Protein AF-K3ZNS5-F1 (afdb_monomer)

Organism: Setaria italica (NCBI:txid4555)

Structure (mmCIF, N/CA/C/O backbone):
data_AF-K3ZNS5-F1
#
_entry.id   AF-K3ZNS5-F1
#
loop_
_atom_site.group_PDB
_atom_site.id
_atom_site.type_symbol
_atom_site.label_atom_id
_atom_site.label_alt_id
_atom_site.label_comp_id
_atom_site.label_asym_id
_atom_site.label_entity_id
_atom_site.label_seq_id
_atom_site.pdbx_PDB_ins_code
_atom_site.Cartn_x
_atom_site.Cartn_y
_atom_site.Cartn_z
_atom_site.occupancy
_atom_site.B_iso_or_equiv
_atom_site.auth_seq_id
_atom_site.auth_comp_id
_atom_site.auth_asym_id
_atom_site.auth_atom_id
_atom_site.pdbx_PDB_model_num
ATOM 1 N N . MET A 1 1 ? -31.676 -71.771 -16.310 1.00 36.97 1 MET A N 1
ATOM 2 C CA . MET A 1 1 ? -30.236 -71.885 -16.624 1.00 36.97 1 MET A CA 1
ATOM 3 C C . MET A 1 1 ? -29.683 -70.476 -16.778 1.00 36.97 1 MET A C 1
ATOM 5 O O . MET A 1 1 ? -30.176 -69.748 -17.627 1.00 36.97 1 MET A O 1
ATOM 9 N N . LEU A 1 2 ? -28.753 -70.066 -15.911 1.00 45.75 2 LEU A N 1
ATOM 10 C CA . LEU A 1 2 ? -27.974 -68.832 -16.084 1.00 45.75 2 LEU A CA 1
ATOM 11 C C . LEU A 1 2 ? -27.075 -68.961 -17.322 1.00 45.75 2 LEU A C 1
ATOM 13 O O . LEU A 1 2 ? -26.500 -70.032 -17.523 1.00 45.75 2 LEU A O 1
ATOM 17 N N . PRO A 1 3 ? -26.789 -67.845 -18.005 1.00 47.38 3 PRO A N 1
ATOM 18 C CA . PRO A 1 3 ? -25.448 -67.596 -18.484 1.00 47.38 3 PRO A CA 1
ATOM 19 C C . PRO A 1 3 ? -24.837 -66.423 -17.720 1.00 47.38 3 PRO A C 1
ATOM 21 O O . PRO A 1 3 ? -25.256 -65.270 -17.801 1.0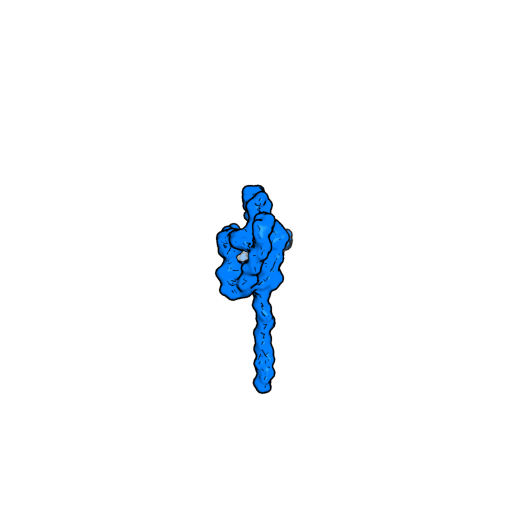0 47.38 3 PRO A O 1
ATOM 24 N N . SER A 1 4 ? -23.819 -66.794 -16.956 1.00 52.12 4 SER A N 1
ATOM 25 C CA . SER A 1 4 ? -22.652 -66.019 -16.566 1.00 52.12 4 SER 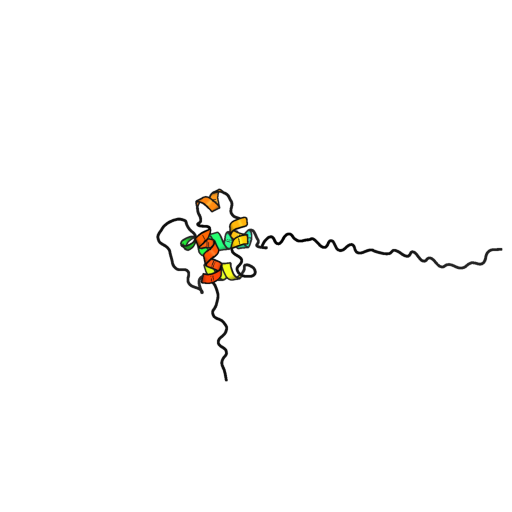A CA 1
ATOM 26 C C . SER A 1 4 ? -22.272 -64.937 -17.581 1.00 52.12 4 SER A C 1
ATOM 28 O O . SER A 1 4 ? -21.924 -65.237 -18.719 1.00 52.12 4 SER A O 1
ATOM 30 N N . GLY 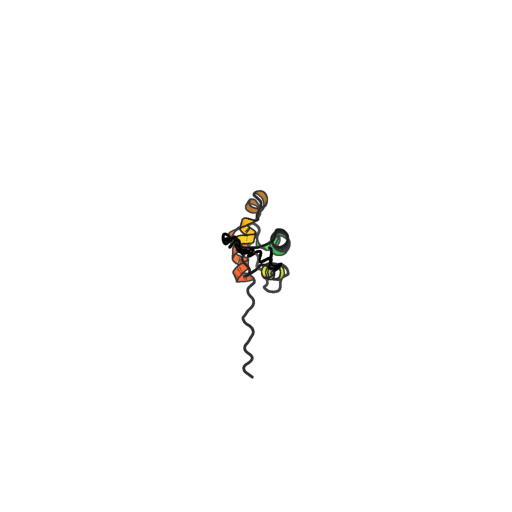A 1 5 ? -22.248 -63.685 -17.134 1.00 52.06 5 GLY A N 1
ATOM 31 C CA . GLY A 1 5 ? -21.770 -62.567 -17.939 1.00 52.06 5 GLY A CA 1
ATOM 32 C C . GLY A 1 5 ? -21.590 -61.327 -17.081 1.00 52.06 5 GLY A C 1
ATOM 33 O O . GLY A 1 5 ? -22.481 -60.494 -16.979 1.00 52.06 5 GLY A O 1
ATOM 34 N N . LYS A 1 6 ? -20.441 -61.234 -16.410 1.00 58.56 6 LYS A N 1
ATOM 35 C CA . LYS A 1 6 ? -20.005 -60.047 -15.669 1.00 58.56 6 LYS A CA 1
ATOM 36 C C . LYS A 1 6 ? -19.913 -58.854 -16.619 1.00 58.56 6 LYS A C 1
ATOM 38 O O . LYS A 1 6 ? -18.998 -58.830 -17.432 1.00 58.56 6 LYS A O 1
ATOM 43 N N . VAL A 1 7 ? -20.762 -57.844 -16.450 1.00 55.34 7 VAL A N 1
ATOM 44 C CA . VAL A 1 7 ? -20.462 -56.479 -16.901 1.00 55.34 7 VAL A CA 1
ATOM 45 C C . VAL A 1 7 ? -21.045 -55.501 -15.882 1.00 55.34 7 VAL A C 1
ATOM 47 O O . VAL A 1 7 ? -22.227 -55.171 -15.891 1.00 55.34 7 VAL A O 1
ATOM 50 N N . VAL A 1 8 ? -20.193 -55.080 -14.951 1.00 57.91 8 VAL A N 1
ATOM 51 C CA . VAL A 1 8 ? -20.445 -53.955 -14.047 1.00 57.91 8 VAL A CA 1
ATOM 52 C C . VAL A 1 8 ? -20.187 -52.684 -14.849 1.00 57.91 8 VAL A C 1
ATOM 54 O O . VAL A 1 8 ? -19.045 -52.423 -15.217 1.00 57.91 8 VAL A O 1
ATOM 57 N N . ILE A 1 9 ? -21.221 -51.890 -15.117 1.00 57.44 9 ILE A N 1
ATOM 58 C CA . ILE A 1 9 ? -21.062 -50.520 -15.620 1.00 57.44 9 ILE A CA 1
ATOM 59 C C . ILE A 1 9 ? -21.748 -49.593 -14.617 1.00 57.44 9 ILE A C 1
ATOM 61 O O . ILE A 1 9 ? -22.944 -49.323 -14.691 1.00 57.44 9 ILE A O 1
ATOM 65 N N . LEU A 1 10 ? -20.971 -49.137 -13.633 1.00 52.38 10 LEU A N 1
ATOM 66 C CA . LEU A 1 10 ? -21.321 -47.980 -12.814 1.00 52.38 10 LEU A CA 1
ATOM 67 C C . LEU A 1 10 ? -21.032 -4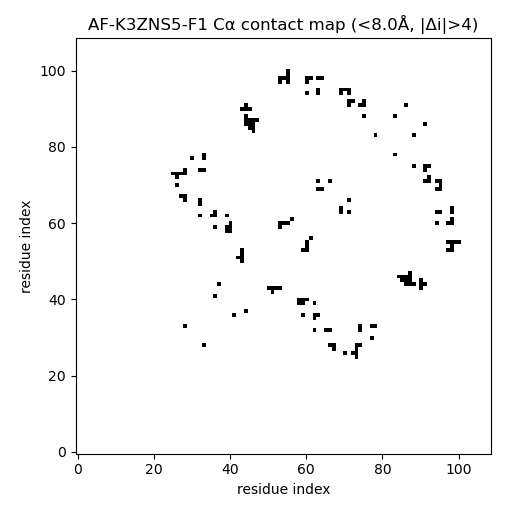6.729 -13.659 1.00 52.38 10 LEU A C 1
ATOM 69 O O . LEU A 1 10 ? -19.891 -46.280 -13.745 1.00 52.38 10 LEU A O 1
ATOM 73 N N . LEU A 1 11 ? -22.055 -46.166 -14.303 1.00 56.19 11 LEU A N 1
ATOM 74 C CA . LEU A 1 11 ? -21.969 -44.829 -14.895 1.00 56.19 11 LEU A CA 1
ATOM 75 C C . LEU A 1 11 ? -22.074 -43.788 -13.775 1.00 56.19 11 LEU A C 1
ATOM 77 O O . LEU A 1 11 ? -23.135 -43.231 -13.506 1.00 56.19 11 LEU A O 1
ATOM 81 N N . VAL A 1 12 ? -20.954 -43.538 -13.097 1.00 61.03 12 VAL A N 1
ATOM 82 C CA . VAL A 1 12 ? -20.805 -42.373 -12.221 1.00 61.03 12 VAL A CA 1
ATOM 83 C C . VAL A 1 12 ? -20.574 -41.165 -13.119 1.00 61.03 12 VAL A C 1
ATOM 85 O O . VAL A 1 12 ? -19.449 -40.865 -13.513 1.00 61.03 12 VAL A O 1
ATOM 88 N N . VAL A 1 13 ? -21.653 -40.464 -13.467 1.00 60.72 13 VAL A N 1
ATOM 89 C CA . VAL A 1 13 ? -21.547 -39.121 -14.038 1.00 60.72 13 VAL A CA 1
ATOM 90 C C . VAL A 1 13 ? -21.137 -38.198 -12.897 1.00 60.72 13 VAL A C 1
ATOM 92 O O . VAL A 1 13 ? -21.965 -37.669 -12.160 1.00 60.72 13 VAL A O 1
ATOM 95 N N . CYS A 1 14 ? -19.827 -38.045 -12.722 1.00 49.34 14 CYS A N 1
ATOM 96 C CA . CYS A 1 14 ? -19.257 -36.987 -11.906 1.00 49.34 14 CYS A CA 1
ATOM 97 C C . CYS A 1 14 ? -19.557 -35.667 -12.623 1.00 49.34 14 CYS A C 1
ATOM 99 O O . CYS A 1 14 ? -18.753 -35.178 -13.417 1.00 49.34 14 CYS A O 1
ATOM 101 N N . VAL A 1 15 ? -20.744 -35.103 -12.384 1.00 58.66 15 VAL A N 1
ATOM 102 C CA . VAL A 1 15 ? -20.988 -33.696 -12.681 1.00 58.66 15 VAL A CA 1
ATOM 103 C C . VAL A 1 15 ? -20.048 -32.946 -11.754 1.00 58.66 15 VAL A C 1
ATOM 105 O O . VAL A 1 15 ? -20.336 -32.737 -10.578 1.00 58.66 15 VAL A O 1
ATOM 108 N N . MET A 1 16 ? -18.879 -32.594 -12.284 1.00 58.38 16 MET A N 1
ATOM 109 C CA . MET A 1 16 ? -18.049 -31.545 -11.729 1.00 58.38 16 MET A CA 1
ATOM 110 C C . MET A 1 16 ? -18.894 -30.283 -11.832 1.00 58.38 16 MET A C 1
ATOM 112 O O . MET A 1 16 ? -18.791 -29.525 -12.793 1.00 58.38 16 MET A O 1
ATOM 116 N N . THR A 1 17 ? -19.785 -30.070 -10.863 1.00 54.94 17 THR A N 1
ATOM 117 C CA . THR A 1 17 ? -20.274 -28.738 -10.573 1.00 54.94 17 THR A CA 1
ATOM 118 C C . THR A 1 17 ? -19.030 -27.999 -10.128 1.00 54.94 17 THR A C 1
ATOM 120 O O . THR A 1 17 ? -18.671 -28.015 -8.951 1.00 54.94 17 THR A O 1
ATOM 123 N N . SER A 1 18 ? -18.301 -27.426 -11.088 1.00 54.62 18 SER A N 1
ATOM 124 C CA . SER A 1 18 ? -17.371 -26.360 -10.794 1.00 54.62 18 SER A CA 1
ATOM 125 C C . SER A 1 18 ? -18.173 -25.412 -9.921 1.00 54.62 18 SER A C 1
ATOM 127 O O . SER A 1 18 ? -19.200 -24.903 -10.386 1.00 54.62 18 SER A O 1
ATOM 129 N N . PRO A 1 19 ? -17.778 -25.154 -8.665 1.00 50.75 19 PRO A N 1
ATOM 130 C CA . PRO A 1 19 ? -18.170 -23.898 -8.101 1.00 50.75 19 PRO A CA 1
ATOM 131 C C . PRO A 1 19 ? -17.452 -22.908 -9.012 1.00 50.75 19 PRO A C 1
ATOM 133 O O . PRO A 1 19 ? -16.282 -22.585 -8.817 1.00 50.75 19 PRO A O 1
ATOM 136 N N . HIS A 1 20 ? -18.145 -22.433 -10.049 1.00 45.72 20 HIS A N 1
ATOM 137 C CA . HIS A 1 20 ? -17.994 -21.056 -10.446 1.00 45.72 20 HIS A CA 1
ATOM 138 C C . HIS A 1 20 ? -18.325 -20.291 -9.175 1.00 45.72 20 HIS A C 1
ATOM 140 O O . HIS A 1 20 ? -19.457 -19.893 -8.915 1.00 45.72 20 HIS A O 1
ATOM 146 N N . GLN A 1 21 ? -17.305 -20.168 -8.324 1.00 45.25 21 GLN A N 1
ATOM 147 C CA . GLN A 1 21 ? -17.206 -19.098 -7.385 1.00 45.25 21 GLN A CA 1
ATOM 148 C C . GLN A 1 21 ? -17.294 -17.893 -8.301 1.00 45.25 21 GLN A C 1
ATOM 150 O O . GLN A 1 21 ? -16.328 -17.496 -8.951 1.00 45.25 21 GLN A O 1
ATOM 155 N N . VAL A 1 22 ? -18.505 -17.361 -8.416 1.00 47.50 22 VAL A N 1
ATOM 156 C CA . VAL A 1 22 ? -18.741 -15.951 -8.647 1.00 47.50 22 VAL A CA 1
ATOM 157 C C . VAL A 1 22 ? -17.994 -15.263 -7.513 1.00 47.50 22 VAL A C 1
ATOM 159 O O . VAL A 1 22 ? -18.537 -14.940 -6.459 1.00 47.50 22 VAL A O 1
ATOM 162 N N . ILE A 1 23 ? -16.678 -15.154 -7.701 1.00 48.62 23 ILE A N 1
ATOM 163 C CA . ILE A 1 23 ? -15.781 -14.346 -6.912 1.00 48.62 23 ILE A CA 1
ATOM 164 C C . ILE A 1 23 ? -16.308 -12.953 -7.187 1.00 48.62 23 ILE A C 1
ATOM 166 O O . ILE A 1 23 ? -16.015 -12.330 -8.207 1.00 48.62 23 ILE A O 1
ATOM 170 N N . SER A 1 24 ? -17.179 -12.496 -6.287 1.00 46.72 24 SER A N 1
ATOM 171 C CA . SER A 1 24 ? -17.356 -11.083 -6.003 1.00 46.72 24 SER A CA 1
ATOM 172 C C . SER A 1 24 ? -15.972 -10.460 -6.155 1.00 46.72 24 SER A C 1
ATOM 174 O O . SER A 1 24 ? -15.057 -10.893 -5.454 1.00 46.72 24 SER A O 1
ATOM 176 N N . LYS A 1 25 ? -15.808 -9.568 -7.144 1.00 58.28 25 LYS A N 1
ATOM 177 C CA . LYS A 1 25 ? -14.560 -8.896 -7.548 1.00 58.28 25 LYS A CA 1
ATOM 178 C C . LYS A 1 25 ? -13.996 -8.055 -6.391 1.00 58.28 25 LYS A C 1
ATOM 180 O O . LYS A 1 25 ? -13.876 -6.839 -6.491 1.00 58.28 25 LYS A O 1
ATOM 185 N N . ARG A 1 26 ? -13.710 -8.666 -5.244 1.00 59.44 26 ARG A N 1
ATOM 186 C CA . ARG A 1 26 ? -13.026 -8.024 -4.135 1.00 59.44 26 ARG A CA 1
ATOM 187 C C . ARG A 1 26 ? -11.566 -7.941 -4.543 1.00 59.44 26 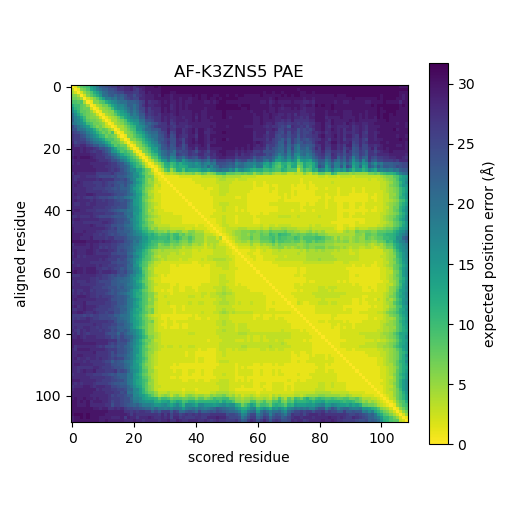ARG A C 1
ATOM 189 O O . ARG A 1 26 ? -10.988 -8.969 -4.895 1.00 59.44 26 ARG A O 1
ATOM 196 N N . PRO A 1 27 ? -10.973 -6.744 -4.539 1.00 63.12 27 PRO A N 1
ATOM 197 C CA . PRO A 1 27 ? -9.605 -6.588 -4.984 1.00 63.12 27 PRO A CA 1
ATOM 198 C C . PRO A 1 27 ? -8.685 -7.347 -4.014 1.00 63.12 27 PRO A C 1
ATOM 200 O O . PRO A 1 27 ? -8.763 -7.184 -2.795 1.00 63.12 27 PRO A O 1
ATOM 203 N N . ILE A 1 28 ? -7.880 -8.260 -4.560 1.00 77.12 28 ILE A N 1
ATOM 204 C CA . ILE A 1 28 ? -7.132 -9.252 -3.784 1.00 77.12 28 ILE A CA 1
ATOM 205 C C . ILE A 1 28 ? -5.780 -8.650 -3.390 1.00 77.12 28 ILE A C 1
ATOM 207 O O . ILE A 1 28 ? -4.847 -8.615 -4.186 1.00 77.12 28 ILE A O 1
ATOM 211 N N . CYS A 1 29 ? -5.648 -8.212 -2.138 1.00 87.12 29 CYS A N 1
ATOM 212 C CA . CYS A 1 29 ? -4.342 -8.132 -1.488 1.00 87.12 29 CYS A CA 1
ATOM 213 C C . CYS A 1 29 ? -4.381 -8.701 -0.073 1.00 87.12 29 CYS A C 1
ATOM 215 O O . CYS A 1 29 ? -5.429 -8.850 0.551 1.00 87.12 29 CYS A O 1
ATOM 217 N N . THR A 1 30 ? -3.210 -9.078 0.423 1.00 92.94 30 THR A N 1
ATOM 218 C CA . THR A 1 30 ? -3.023 -9.729 1.716 1.00 92.94 30 THR A CA 1
ATOM 219 C C . THR A 1 30 ? -2.856 -8.702 2.833 1.00 92.94 30 THR A C 1
ATOM 221 O O . THR A 1 30 ? -2.360 -7.589 2.634 1.00 92.94 30 THR A O 1
ATOM 224 N N . ARG A 1 31 ? -3.166 -9.105 4.072 1.00 94.44 31 ARG A N 1
ATOM 225 C CA . ARG A 1 31 ? -2.842 -8.298 5.264 1.00 94.44 31 ARG A CA 1
ATOM 226 C C . ARG A 1 31 ? -1.3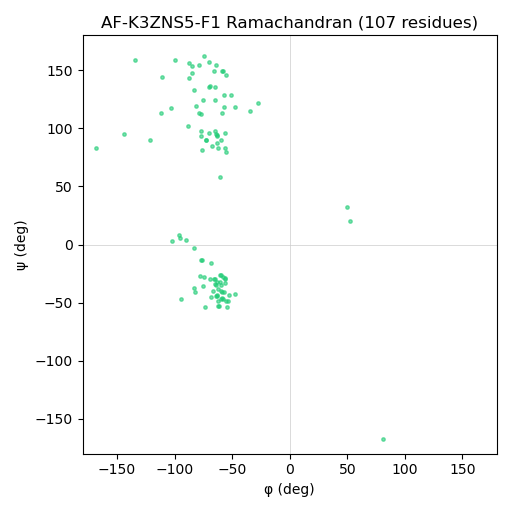47 -7.977 5.352 1.00 94.44 31 ARG A C 1
ATOM 228 O O . ARG A 1 31 ? -0.995 -6.895 5.816 1.00 94.44 31 ARG A O 1
ATOM 235 N N . ARG A 1 32 ? -0.483 -8.888 4.886 1.00 95.69 32 ARG A N 1
ATOM 236 C CA . ARG A 1 32 ? 0.968 -8.679 4.814 1.00 95.69 32 ARG A CA 1
ATOM 237 C C . ARG A 1 32 ? 1.307 -7.525 3.871 1.00 95.69 32 ARG A C 1
ATOM 239 O O . ARG A 1 32 ? 1.952 -6.589 4.322 1.00 95.69 32 A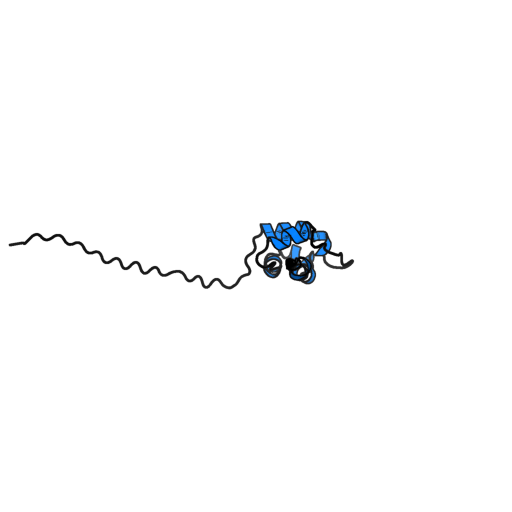RG A O 1
ATOM 246 N N . GLN A 1 33 ? 0.808 -7.543 2.632 1.00 96.44 33 GLN A N 1
ATOM 247 C CA . GLN A 1 33 ? 0.999 -6.445 1.670 1.00 96.44 33 GLN A CA 1
ATOM 248 C C . GLN A 1 33 ? 0.514 -5.110 2.241 1.00 96.44 33 GLN A C 1
ATOM 250 O O . GLN A 1 33 ? 1.270 -4.140 2.247 1.00 96.44 33 GLN A O 1
ATOM 255 N N . LYS A 1 34 ? -0.699 -5.074 2.815 1.00 96.56 34 LYS A N 1
ATOM 256 C CA . LYS A 1 34 ? -1.220 -3.875 3.485 1.00 96.56 34 LYS A CA 1
ATOM 257 C C . LYS A 1 34 ? -0.255 -3.369 4.560 1.00 96.56 34 LYS A C 1
ATOM 259 O O . LYS A 1 34 ? 0.123 -2.205 4.543 1.00 96.56 34 LYS A O 1
ATOM 264 N N . ASN A 1 35 ? 0.155 -4.226 5.494 1.00 97.81 35 ASN A N 1
ATOM 265 C CA . ASN A 1 35 ? 1.040 -3.830 6.591 1.00 97.81 35 ASN A CA 1
ATOM 266 C C . ASN A 1 35 ? 2.406 -3.344 6.084 1.00 97.81 35 ASN A C 1
ATOM 268 O O . ASN A 1 35 ? 2.936 -2.369 6.613 1.00 97.81 35 ASN A O 1
ATOM 272 N N . THR A 1 36 ? 2.957 -3.979 5.048 1.00 98.06 36 THR A N 1
ATOM 273 C CA . THR A 1 36 ? 4.206 -3.542 4.417 1.00 98.06 36 THR A CA 1
ATOM 274 C C . THR A 1 36 ? 4.059 -2.156 3.793 1.00 98.06 36 THR A C 1
ATOM 276 O O . THR A 1 36 ? 4.922 -1.314 4.021 1.00 98.06 36 THR A O 1
ATOM 279 N N . ILE A 1 37 ? 2.963 -1.882 3.078 1.00 98.12 37 ILE A N 1
ATOM 280 C CA . ILE A 1 37 ? 2.687 -0.553 2.510 1.00 98.12 37 ILE A CA 1
ATOM 281 C C . ILE A 1 37 ? 2.540 0.482 3.620 1.00 98.12 37 ILE A C 1
ATOM 283 O O . ILE A 1 37 ? 3.211 1.507 3.578 1.00 98.12 37 ILE A O 1
ATOM 287 N N . LEU A 1 38 ? 1.735 0.203 4.650 1.00 98.00 38 LEU A N 1
ATOM 288 C CA . LEU A 1 38 ? 1.542 1.141 5.759 1.00 98.00 38 LEU A CA 1
ATOM 289 C C . LEU A 1 38 ? 2.849 1.464 6.486 1.00 98.00 38 LEU A C 1
ATOM 291 O O . LEU A 1 38 ? 3.035 2.596 6.909 1.00 98.00 38 LEU A O 1
ATOM 295 N N . ASN A 1 39 ? 3.757 0.494 6.608 1.00 98.25 39 ASN A N 1
ATOM 296 C CA . ASN A 1 39 ? 5.068 0.695 7.217 1.00 98.25 39 ASN A CA 1
ATOM 297 C C . ASN A 1 39 ? 6.011 1.488 6.294 1.00 98.25 39 ASN A C 1
ATOM 299 O O . ASN A 1 39 ? 6.551 2.514 6.696 1.00 98.25 39 ASN A O 1
ATOM 303 N N . LYS A 1 40 ? 6.201 1.039 5.047 1.00 98.25 40 LYS A N 1
ATOM 304 C CA . LYS A 1 40 ? 7.198 1.617 4.130 1.00 98.25 40 LYS A CA 1
ATOM 305 C C . LYS A 1 40 ? 6.785 2.971 3.565 1.00 98.25 40 LYS A C 1
ATOM 307 O O . LYS A 1 40 ? 7.653 3.774 3.240 1.00 98.25 40 LYS A O 1
ATOM 312 N N . CYS A 1 41 ? 5.486 3.218 3.451 1.00 97.56 41 CYS A N 1
ATOM 313 C CA . CYS A 1 41 ? 4.930 4.451 2.909 1.00 97.56 41 CYS A CA 1
ATOM 314 C C . CYS A 1 41 ? 4.423 5.411 3.993 1.00 97.56 41 CYS A C 1
ATOM 316 O O . CYS A 1 41 ? 3.881 6.451 3.625 1.00 97.56 41 CYS A O 1
ATOM 318 N N . ASP A 1 42 ? 4.582 5.099 5.292 1.00 96.56 42 ASP A N 1
ATOM 319 C CA . ASP A 1 42 ? 4.015 5.865 6.423 1.00 96.56 42 ASP A CA 1
ATOM 320 C C . ASP A 1 42 ? 4.274 7.373 6.287 1.00 96.56 42 ASP A C 1
ATOM 322 O O . ASP A 1 42 ? 3.360 8.177 6.430 1.00 96.56 42 ASP A O 1
ATOM 326 N N . TYR A 1 43 ? 5.492 7.746 5.887 1.00 94.31 43 TYR A N 1
ATOM 327 C CA . TYR A 1 43 ? 5.910 9.136 5.697 1.00 94.31 43 TYR A CA 1
ATOM 328 C C . TYR A 1 43 ? 5.083 9.913 4.657 1.00 94.31 43 TYR A C 1
ATOM 330 O O . TYR A 1 43 ? 5.023 11.137 4.718 1.00 94.31 43 TYR A O 1
ATOM 338 N N . PHE A 1 44 ? 4.490 9.225 3.682 1.00 95.81 44 PHE A N 1
ATOM 339 C CA . PHE A 1 44 ? 3.682 9.826 2.627 1.00 95.81 44 PHE A CA 1
ATOM 340 C C . PHE A 1 44 ? 2.198 9.811 2.978 1.00 95.81 44 PHE A C 1
ATOM 342 O O . PHE A 1 44 ? 1.521 10.823 2.835 1.00 95.81 44 PHE A O 1
ATOM 349 N N . ILE A 1 45 ? 1.690 8.669 3.442 1.00 96.75 45 ILE A N 1
ATOM 350 C CA . ILE A 1 45 ? 0.247 8.406 3.530 1.00 96.75 45 ILE A CA 1
ATOM 351 C C . ILE A 1 45 ? -0.430 8.967 4.788 1.00 96.75 45 ILE A C 1
ATOM 353 O O . ILE A 1 45 ? -1.641 8.821 4.931 1.00 96.75 45 ILE A O 1
ATOM 357 N N . GLN A 1 46 ? 0.308 9.579 5.716 1.00 95.94 46 GLN A N 1
ATOM 358 C CA . GLN A 1 46 ? -0.269 10.237 6.896 1.00 95.94 46 GLN A CA 1
ATOM 359 C C . GLN A 1 46 ? -1.260 11.352 6.513 1.00 95.94 46 GLN A C 1
ATOM 361 O O . GLN A 1 46 ? -1.125 11.996 5.466 1.00 95.94 46 GLN A O 1
ATOM 366 N N . GLN A 1 47 ? -2.266 11.586 7.360 1.00 94.31 47 GLN A N 1
ATOM 367 C CA . GLN A 1 47 ? -3.157 12.741 7.215 1.00 94.31 47 GLN A CA 1
ATOM 368 C C . GLN A 1 47 ? -2.405 14.074 7.390 1.00 94.31 47 GLN A C 1
ATOM 370 O O . GLN A 1 47 ? -1.372 14.133 8.051 1.00 94.31 47 GLN A O 1
ATOM 375 N N . GLY A 1 48 ? -2.936 15.146 6.793 1.00 89.94 48 GLY A N 1
ATOM 376 C CA . GLY A 1 48 ? -2.412 16.507 6.945 1.00 89.94 48 GLY A CA 1
ATOM 377 C C . GLY A 1 48 ? -1.196 16.855 6.074 1.00 89.94 48 GLY A C 1
ATOM 378 O O . GLY A 1 48 ? -0.852 16.149 5.117 1.00 89.94 48 GLY A O 1
ATOM 379 N N . TYR A 1 49 ? -0.580 17.989 6.410 1.00 85.81 49 TYR A N 1
ATOM 380 C CA . TYR A 1 49 ? 0.614 18.555 5.776 1.00 85.81 49 TYR A CA 1
ATOM 381 C C . TYR A 1 49 ? 1.886 18.240 6.587 1.00 85.81 49 TYR A C 1
ATOM 383 O O . TYR A 1 49 ? 1.792 17.996 7.789 1.00 85.81 49 TYR A O 1
ATOM 391 N N . PRO A 1 50 ? 3.082 18.283 5.968 1.00 85.94 50 PRO A N 1
ATOM 392 C CA . PRO A 1 50 ? 3.341 18.555 4.552 1.00 85.94 50 PRO A CA 1
ATOM 393 C C . PRO A 1 50 ? 3.082 17.338 3.654 1.00 85.94 50 PRO A C 1
ATOM 395 O O . PRO A 1 50 ? 3.197 16.185 4.073 1.00 85.94 50 PRO A O 1
ATOM 398 N N . ILE A 1 51 ? 2.768 17.591 2.382 1.00 84.62 51 ILE A N 1
ATOM 399 C CA . ILE A 1 51 ? 2.716 16.535 1.367 1.00 84.62 51 ILE A CA 1
ATOM 400 C C . ILE A 1 51 ? 4.158 16.195 0.986 1.00 84.62 51 ILE A C 1
ATOM 402 O O . ILE A 1 51 ? 4.867 17.016 0.411 1.00 84.62 51 ILE A O 1
ATOM 406 N N . ARG A 1 52 ? 4.606 14.988 1.339 1.00 88.50 52 ARG A N 1
ATOM 407 C CA . ARG A 1 52 ? 5.940 14.491 0.977 1.00 88.50 52 ARG A CA 1
ATOM 408 C C . ARG A 1 52 ? 5.913 13.865 -0.415 1.00 88.50 52 ARG A C 1
ATOM 410 O O . ARG A 1 52 ? 4.882 13.368 -0.854 1.00 88.50 52 ARG A O 1
ATOM 417 N N . LEU A 1 53 ? 7.048 13.862 -1.105 1.00 89.56 53 LEU A N 1
ATOM 418 C CA . LEU A 1 53 ? 7.184 13.194 -2.400 1.00 89.56 53 LEU A CA 1
ATOM 419 C C . LEU A 1 53 ? 7.574 11.724 -2.212 1.00 89.56 53 LEU A C 1
ATOM 421 O O . LEU A 1 53 ? 8.358 11.379 -1.327 1.00 89.56 53 LEU A O 1
ATOM 425 N N . VAL A 1 54 ? 7.047 10.851 -3.069 1.00 94.12 54 VAL A N 1
ATOM 426 C CA . VAL A 1 54 ? 7.435 9.436 -3.124 1.00 94.12 54 VAL A CA 1
ATOM 427 C C . VAL A 1 54 ? 8.346 9.226 -4.323 1.00 94.12 54 VAL A C 1
ATOM 429 O O . VAL A 1 54 ? 7.932 9.412 -5.463 1.00 94.12 54 VAL A O 1
ATOM 432 N N . SER A 1 55 ? 9.588 8.812 -4.073 1.00 94.06 55 SER A N 1
ATOM 433 C CA . SER A 1 55 ? 10.484 8.385 -5.149 1.00 94.06 55 SER A CA 1
ATOM 434 C C . SER A 1 55 ? 10.014 7.050 -5.728 1.00 94.06 55 SER A C 1
ATOM 436 O O . SER A 1 55 ? 9.736 6.107 -4.980 1.00 94.06 55 SER A O 1
ATOM 438 N N . ARG A 1 56 ? 9.997 6.932 -7.062 1.00 94.38 56 ARG A N 1
ATOM 439 C CA . ARG A 1 56 ? 9.651 5.686 -7.770 1.00 94.38 56 ARG A CA 1
ATOM 440 C C . ARG A 1 56 ? 10.559 4.517 -7.387 1.00 94.38 56 ARG A C 1
ATOM 442 O O . ARG A 1 56 ? 10.107 3.375 -7.411 1.00 94.38 56 ARG A O 1
ATOM 449 N N . ASN A 1 57 ? 11.799 4.782 -6.989 1.00 93.94 57 ASN A N 1
ATOM 450 C CA . ASN A 1 57 ? 12.768 3.749 -6.609 1.00 93.94 57 ASN A CA 1
ATOM 451 C C . ASN A 1 57 ? 12.796 3.498 -5.093 1.00 93.94 57 ASN A C 1
ATOM 453 O O . ASN A 1 57 ? 13.626 2.743 -4.598 1.00 93.94 57 ASN A O 1
ATOM 457 N N . SER A 1 58 ? 11.892 4.130 -4.338 1.00 96.38 58 SER A N 1
ATOM 458 C CA . SER A 1 58 ? 11.821 3.964 -2.889 1.00 96.38 58 SER A CA 1
ATOM 459 C C . SER A 1 58 ? 11.328 2.568 -2.478 1.00 96.38 58 SER A C 1
ATOM 461 O O . SER A 1 58 ? 10.550 1.935 -3.204 1.00 96.38 58 SER A O 1
ATOM 463 N N . PRO A 1 59 ? 11.658 2.122 -1.249 1.00 98.06 59 PRO A N 1
ATOM 464 C CA . PRO A 1 59 ? 11.065 0.925 -0.655 1.00 98.06 59 PRO A CA 1
ATOM 465 C C . PRO A 1 59 ? 9.531 0.966 -0.586 1.00 98.06 59 PRO A C 1
ATOM 467 O O . PRO A 1 59 ? 8.889 -0.082 -0.642 1.00 98.06 59 PRO A O 1
ATOM 470 N N . CYS A 1 60 ? 8.935 2.161 -0.487 1.00 98.06 60 CYS A N 1
ATOM 471 C CA . CYS A 1 60 ? 7.485 2.333 -0.567 1.00 98.06 60 CYS A CA 1
ATOM 472 C C . CYS A 1 60 ? 6.953 1.868 -1.929 1.00 98.06 60 CYS A C 1
ATOM 474 O O . CYS A 1 60 ? 6.086 0.997 -1.985 1.00 98.06 60 CYS A O 1
ATOM 476 N N . CYS A 1 61 ? 7.514 2.368 -3.034 1.00 98.00 61 CYS A N 1
ATOM 477 C CA . CYS A 1 61 ? 7.061 1.957 -4.361 1.00 98.00 61 CYS A CA 1
ATOM 478 C C . CYS A 1 61 ? 7.416 0.512 -4.710 1.00 98.00 61 CYS A C 1
ATOM 480 O O . CYS A 1 61 ? 6.645 -0.141 -5.412 1.00 98.00 61 CYS A O 1
ATOM 482 N N . ALA A 1 62 ? 8.515 -0.025 -4.178 1.00 98.12 62 ALA A N 1
ATOM 483 C CA . ALA A 1 62 ? 8.786 -1.456 -4.264 1.00 98.12 62 ALA A CA 1
ATOM 484 C C . ALA A 1 62 ? 7.653 -2.275 -3.619 1.00 98.12 62 ALA A C 1
ATOM 486 O O . ALA A 1 62 ? 7.144 -3.200 -4.243 1.00 98.12 62 ALA A O 1
ATOM 487 N N . ALA A 1 63 ? 7.188 -1.889 -2.424 1.00 98.06 63 ALA A N 1
ATOM 488 C CA . ALA A 1 63 ? 6.064 -2.549 -1.760 1.00 98.06 63 ALA A CA 1
ATOM 489 C C . ALA A 1 63 ? 4.751 -2.421 -2.554 1.00 98.06 63 ALA A C 1
ATOM 491 O O . ALA A 1 63 ? 4.038 -3.409 -2.715 1.00 98.06 63 ALA A O 1
ATOM 492 N N . VAL A 1 64 ? 4.450 -1.238 -3.098 1.00 97.62 64 VAL A N 1
ATOM 493 C CA . VAL A 1 64 ? 3.248 -0.995 -3.920 1.00 97.62 64 VAL A CA 1
ATOM 494 C C . VAL A 1 64 ? 3.218 -1.901 -5.152 1.00 97.62 64 VAL A C 1
ATOM 496 O O . VAL A 1 64 ? 2.173 -2.463 -5.468 1.00 97.62 64 VAL A O 1
ATOM 499 N N . ARG A 1 65 ? 4.364 -2.114 -5.811 1.00 96.31 65 ARG A N 1
ATOM 500 C CA . ARG A 1 65 ? 4.475 -3.003 -6.982 1.00 96.31 65 ARG A CA 1
ATOM 501 C C . ARG A 1 65 ? 4.279 -4.483 -6.661 1.00 96.31 65 ARG A C 1
ATOM 503 O O . ARG A 1 65 ? 4.028 -5.255 -7.576 1.00 96.31 65 ARG A O 1
ATOM 510 N N . THR A 1 66 ? 4.351 -4.882 -5.390 1.00 95.88 66 THR A N 1
ATOM 511 C CA . THR A 1 66 ? 4.005 -6.256 -4.989 1.00 95.88 66 THR A CA 1
ATOM 512 C C . THR A 1 66 ? 2.497 -6.502 -4.936 1.00 95.88 66 THR A C 1
ATOM 514 O O . THR A 1 66 ? 2.082 -7.653 -4.815 1.00 95.88 66 THR A O 1
ATOM 517 N N . VAL A 1 67 ? 1.669 -5.451 -4.976 1.00 95.06 67 VAL A N 1
ATOM 518 C CA . VAL A 1 67 ? 0.206 -5.571 -5.032 1.00 95.06 67 VAL A CA 1
ATOM 519 C C . VAL A 1 67 ? -0.226 -5.787 -6.485 1.00 95.06 67 VAL A C 1
ATOM 521 O O . VAL A 1 67 ? 0.221 -5.020 -7.343 1.00 95.06 67 VAL A O 1
ATOM 524 N N . PRO A 1 68 ? -1.109 -6.765 -6.773 1.00 91.88 68 PRO A N 1
ATOM 525 C CA . PRO A 1 68 ? -1.666 -6.960 -8.111 1.00 91.88 68 PRO A CA 1
ATOM 526 C C . PRO A 1 68 ? -2.238 -5.657 -8.673 1.00 91.88 68 PRO A C 1
ATOM 528 O O . PRO A 1 68 ? -2.970 -4.949 -7.977 1.00 91.88 68 PRO A O 1
ATOM 531 N N . ASP A 1 69 ? -1.831 -5.307 -9.893 1.00 92.25 69 ASP A N 1
ATOM 532 C CA . ASP A 1 69 ? -2.208 -4.072 -10.597 1.00 92.25 69 ASP A CA 1
ATOM 533 C C . ASP A 1 69 ? -1.974 -2.780 -9.802 1.00 92.25 69 ASP A C 1
ATOM 535 O O . ASP A 1 69 ? -2.587 -1.751 -10.074 1.00 92.25 69 ASP A O 1
ATOM 539 N N . ARG A 1 70 ? -1.110 -2.817 -8.774 1.00 94.75 70 ARG A N 1
ATOM 540 C CA . ARG A 1 70 ? -0.939 -1.718 -7.807 1.00 94.75 70 ARG A CA 1
ATOM 541 C C . ARG A 1 70 ? -2.289 -1.251 -7.243 1.00 94.75 70 ARG A C 1
ATOM 543 O O . ARG A 1 70 ? -2.465 -0.069 -6.949 1.00 94.75 70 ARG A O 1
ATOM 550 N N . ASN A 1 71 ? -3.252 -2.162 -7.099 1.00 94.06 71 ASN A N 1
ATOM 551 C CA . ASN A 1 71 ? -4.611 -1.827 -6.710 1.00 94.06 71 ASN A CA 1
ATOM 552 C C . ASN A 1 71 ? -4.663 -1.374 -5.245 1.00 94.06 71 ASN A C 1
ATOM 554 O O . ASN A 1 71 ? -4.742 -2.178 -4.322 1.00 94.06 71 ASN A O 1
ATOM 558 N N . MET A 1 72 ? -4.621 -0.064 -5.020 1.00 96.44 72 MET A N 1
ATOM 559 C CA . MET A 1 72 ? -4.605 0.495 -3.669 1.00 96.44 72 MET A CA 1
ATOM 560 C C . MET A 1 72 ? -5.978 0.461 -2.978 1.00 96.44 72 MET A C 1
ATOM 562 O O . MET A 1 72 ? -6.032 0.587 -1.755 1.00 96.44 72 MET A O 1
ATOM 566 N N . GLU A 1 73 ? -7.076 0.205 -3.700 1.00 96.12 73 GLU A N 1
ATOM 567 C CA . GLU A 1 73 ? -8.406 0.054 -3.084 1.00 96.12 73 GLU A CA 1
ATOM 568 C C . GLU A 1 73 ? -8.479 -1.173 -2.173 1.00 96.12 73 GLU A C 1
ATOM 570 O O . GLU A 1 73 ? -9.103 -1.119 -1.114 1.00 96.12 73 GLU A O 1
ATOM 575 N N . CYS A 1 74 ? -7.774 -2.263 -2.499 1.00 94.75 74 CYS A N 1
ATOM 576 C CA . CYS A 1 74 ? -7.703 -3.413 -1.592 1.00 94.75 74 CYS A CA 1
ATOM 577 C C . CYS A 1 74 ? -7.006 -3.058 -0.268 1.00 94.75 74 CYS A C 1
ATOM 579 O O . CYS A 1 74 ? -7.382 -3.557 0.792 1.00 94.75 74 CYS A O 1
ATOM 581 N N . VAL A 1 75 ? -6.004 -2.172 -0.308 1.00 96.31 75 VAL A N 1
ATOM 582 C CA . VAL A 1 75 ? -5.263 -1.728 0.878 1.00 96.31 75 VAL A CA 1
ATOM 583 C C . VAL A 1 75 ? -6.183 -0.888 1.754 1.00 96.31 75 VAL A C 1
ATOM 585 O O . VAL A 1 75 ? -6.244 -1.129 2.960 1.00 96.31 75 VAL A O 1
ATOM 588 N N . ILE A 1 76 ? -6.930 0.035 1.135 1.00 96.50 76 ILE A N 1
ATOM 589 C CA . ILE A 1 76 ? -7.944 0.878 1.784 1.00 96.50 76 ILE A CA 1
ATOM 590 C C . ILE A 1 76 ? -9.015 0.003 2.451 1.00 96.50 76 ILE A C 1
ATOM 592 O O . ILE A 1 76 ? -9.324 0.193 3.628 1.00 96.50 76 ILE A O 1
ATOM 596 N N . PHE A 1 77 ? -9.517 -1.010 1.741 1.00 95.25 77 PHE A N 1
ATOM 597 C CA . PHE A 1 77 ? -10.525 -1.939 2.251 1.00 95.25 77 PHE A CA 1
ATOM 598 C C . PHE A 1 77 ? -10.061 -2.716 3.496 1.00 95.25 77 PHE A C 1
ATOM 600 O O . PHE A 1 77 ? -10.860 -3.034 4.374 1.00 95.25 77 PHE A O 1
ATOM 607 N N . LEU A 1 78 ? -8.761 -3.009 3.607 1.00 95.25 78 LEU A N 1
ATOM 608 C CA . LEU A 1 78 ? -8.183 -3.756 4.730 1.00 95.25 78 LEU A CA 1
ATOM 609 C C . LEU A 1 78 ? -7.719 -2.871 5.907 1.00 95.25 78 LEU A C 1
ATOM 611 O O . LEU A 1 78 ? -7.120 -3.389 6.867 1.00 95.25 78 LEU A O 1
ATOM 615 N N . LEU A 1 79 ? -7.944 -1.552 5.853 1.00 95.94 79 LEU A N 1
ATOM 616 C CA . LEU A 1 79 ? -7.624 -0.642 6.955 1.00 95.94 79 LEU A CA 1
ATOM 617 C C . LEU A 1 79 ? -8.557 -0.871 8.146 1.00 95.94 79 LEU A C 1
ATOM 619 O O . LEU A 1 79 ? -9.774 -0.960 8.007 1.00 95.94 79 LEU A O 1
ATOM 623 N N . THR A 1 80 ? -7.988 -0.892 9.350 1.00 96.44 80 THR A N 1
ATOM 624 C CA . THR A 1 80 ? -8.785 -0.826 10.583 1.00 96.44 80 THR A CA 1
ATOM 625 C C . THR A 1 80 ? -9.304 0.595 10.813 1.00 96.44 80 THR A C 1
ATOM 627 O O . THR A 1 80 ? -8.736 1.553 10.290 1.00 96.44 80 THR A O 1
ATOM 630 N N . ARG A 1 81 ? -10.321 0.771 11.670 1.00 95.81 81 ARG A N 1
ATOM 631 C CA . ARG A 1 81 ? -10.833 2.110 12.037 1.00 95.81 81 ARG A CA 1
ATOM 632 C C . ARG A 1 81 ? -9.721 3.052 12.523 1.00 95.81 81 ARG A C 1
ATOM 634 O O . ARG A 1 81 ? -9.630 4.181 1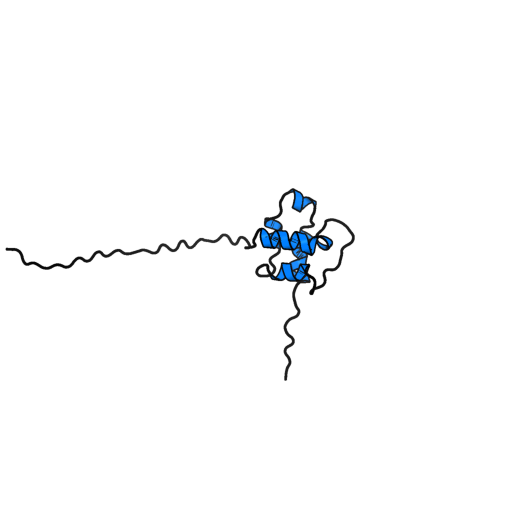2.062 1.00 95.81 81 ARG A O 1
ATOM 641 N N . LYS A 1 82 ? -8.805 2.557 13.368 1.00 96.56 82 LYS A N 1
ATOM 642 C CA . LYS A 1 82 ? -7.630 3.316 13.843 1.00 96.56 82 LYS A CA 1
ATOM 643 C C . LYS A 1 82 ? -6.665 3.696 12.712 1.00 96.56 82 LYS A C 1
ATOM 645 O O . LYS A 1 82 ? -5.995 4.718 12.778 1.00 96.56 82 LYS A O 1
ATOM 650 N N . GLN A 1 83 ? -6.547 2.862 11.682 1.00 96.81 83 GLN A N 1
ATOM 651 C CA . GLN A 1 83 ? -5.704 3.166 10.526 1.00 96.81 83 GLN A CA 1
ATOM 652 C C . GLN A 1 83 ? -6.362 4.208 9.616 1.00 96.81 83 GLN A C 1
ATOM 654 O O . GLN A 1 83 ? -5.660 5.071 9.103 1.00 96.81 83 GLN A O 1
ATOM 659 N N . GLN A 1 84 ? -7.688 4.176 9.466 1.00 95.38 84 GLN A N 1
ATOM 660 C CA . GLN A 1 84 ? -8.432 5.168 8.683 1.00 95.38 84 GLN A CA 1
ATOM 661 C C . GLN A 1 84 ? -8.357 6.579 9.288 1.00 95.38 84 GLN A C 1
ATOM 663 O O . GLN A 1 84 ? -8.354 7.555 8.546 1.00 95.38 84 GLN A O 1
ATOM 668 N N . THR A 1 85 ? -8.229 6.705 10.613 1.00 95.00 85 THR A N 1
ATOM 669 C CA . THR A 1 85 ? -8.011 8.012 11.259 1.00 95.00 85 THR A CA 1
ATOM 670 C C . THR A 1 85 ? -6.567 8.505 11.151 1.00 95.00 85 THR A C 1
ATOM 672 O O . THR A 1 85 ? -6.331 9.706 11.158 1.00 95.00 85 THR A O 1
ATOM 675 N N . LYS A 1 86 ? -5.584 7.602 11.039 1.00 96.06 86 LYS A N 1
ATOM 676 C CA . LYS A 1 86 ? -4.161 7.967 10.910 1.00 96.06 86 LYS A CA 1
ATOM 677 C C . LYS A 1 86 ? -3.763 8.303 9.469 1.00 96.06 86 LYS A C 1
ATOM 679 O O . LYS A 1 86 ? -2.915 9.167 9.240 1.00 96.06 86 LYS A O 1
ATOM 684 N N . TYR A 1 87 ? -4.323 7.585 8.501 1.00 97.19 87 TYR A N 1
ATOM 685 C CA . TYR A 1 87 ? -3.883 7.623 7.111 1.00 97.19 87 TYR A CA 1
ATOM 686 C C . TYR A 1 87 ? -4.907 8.294 6.201 1.00 97.19 87 TYR A C 1
ATOM 688 O O . TYR A 1 87 ? -6.113 8.144 6.372 1.00 97.19 87 TYR A O 1
ATOM 696 N N . SER A 1 88 ? -4.414 9.030 5.208 1.00 96.94 88 SER A N 1
ATOM 697 C CA . SER A 1 88 ? -5.236 9.612 4.154 1.00 96.94 88 SER A CA 1
ATOM 698 C C . SER A 1 88 ? -5.532 8.561 3.086 1.00 96.94 88 SER A C 1
ATOM 700 O O . SER A 1 88 ? -4.625 8.052 2.421 1.00 96.94 88 SER A O 1
ATOM 702 N N . VAL A 1 89 ? -6.820 8.272 2.896 1.00 96.38 89 VAL A N 1
ATOM 703 C CA . VAL A 1 89 ? -7.318 7.384 1.836 1.00 96.38 89 VAL A CA 1
ATOM 704 C C . VAL A 1 89 ? -6.887 7.884 0.455 1.00 96.38 89 VAL A C 1
ATOM 706 O O . VAL A 1 89 ? -6.454 7.093 -0.381 1.00 96.38 89 VAL A O 1
ATOM 709 N N . GLU A 1 90 ? -6.932 9.196 0.230 1.00 96.00 90 GLU A N 1
ATOM 710 C CA . GLU A 1 90 ? -6.528 9.818 -1.034 1.00 96.00 90 GLU A CA 1
ATOM 711 C C . GLU A 1 90 ? -5.037 9.622 -1.318 1.00 96.00 90 GLU A C 1
ATOM 713 O O . GLU A 1 90 ? -4.665 9.235 -2.427 1.00 96.00 90 GLU A O 1
ATOM 718 N N . LYS A 1 91 ? -4.176 9.806 -0.308 1.00 96.94 91 LYS A N 1
ATOM 719 C CA . LYS A 1 91 ? -2.734 9.572 -0.463 1.00 96.94 91 LYS A CA 1
ATOM 720 C C . LYS A 1 91 ? -2.427 8.094 -0.699 1.00 96.94 91 LYS A C 1
ATOM 722 O O . LYS A 1 91 ? -1.605 7.782 -1.554 1.00 96.94 91 LYS A O 1
ATOM 727 N N . ILE A 1 92 ? -3.110 7.172 -0.013 1.00 97.31 92 ILE A N 1
ATOM 728 C CA . ILE A 1 92 ? -2.969 5.731 -0.290 1.00 97.31 92 ILE A CA 1
ATOM 729 C C . ILE A 1 92 ? -3.358 5.431 -1.743 1.00 97.31 92 ILE A C 1
ATOM 731 O O . ILE A 1 92 ? -2.598 4.774 -2.448 1.00 97.31 92 ILE A O 1
ATOM 735 N N . ARG A 1 93 ? -4.489 5.960 -2.222 1.00 97.31 93 ARG A N 1
ATOM 736 C CA . ARG A 1 93 ? -4.944 5.786 -3.610 1.00 97.31 93 ARG A CA 1
ATOM 737 C C . ARG A 1 93 ? -3.939 6.334 -4.627 1.00 97.31 93 ARG A C 1
ATOM 739 O O . ARG A 1 93 ? -3.686 5.689 -5.644 1.00 97.31 93 ARG A O 1
ATOM 746 N N . ALA A 1 94 ? -3.325 7.484 -4.348 1.00 96.50 94 ALA A N 1
ATOM 747 C CA . ALA A 1 94 ? -2.352 8.120 -5.238 1.00 96.50 94 ALA A CA 1
ATOM 748 C C . ALA A 1 94 ? -1.109 7.252 -5.516 1.00 96.50 94 ALA A C 1
ATOM 750 O O . ALA A 1 94 ? -0.518 7.362 -6.594 1.00 96.50 94 ALA A O 1
ATOM 751 N N . LEU A 1 95 ? -0.742 6.344 -4.599 1.00 97.06 95 LEU A N 1
ATOM 752 C CA . LEU A 1 95 ? 0.389 5.425 -4.782 1.00 97.06 95 LEU A CA 1
ATOM 753 C C . LEU A 1 95 ? 0.269 4.568 -6.052 1.00 97.06 95 LEU A C 1
ATOM 755 O O . LEU A 1 95 ? 1.298 4.244 -6.643 1.00 97.06 95 LEU A O 1
ATOM 759 N N . HIS A 1 96 ? -0.954 4.257 -6.509 1.00 96.44 96 HIS A N 1
ATOM 760 C CA . HIS A 1 96 ? -1.184 3.514 -7.755 1.00 96.44 96 HIS A CA 1
ATOM 761 C C . HIS A 1 96 ? -0.465 4.163 -8.948 1.00 96.44 96 HIS A C 1
ATOM 763 O O . HIS A 1 96 ? 0.254 3.486 -9.681 1.00 96.44 96 HIS A O 1
ATOM 769 N N . ARG A 1 97 ? -0.628 5.485 -9.108 1.00 95.50 97 ARG A N 1
ATOM 770 C CA . ARG A 1 97 ? -0.022 6.254 -10.207 1.00 95.50 97 ARG A CA 1
ATOM 771 C C . ARG A 1 97 ? 1.425 6.636 -9.906 1.00 95.50 97 ARG A C 1
ATOM 773 O O . ARG A 1 97 ? 2.284 6.548 -10.773 1.00 95.50 97 ARG A O 1
ATOM 780 N N . LEU A 1 98 ? 1.721 7.041 -8.671 1.00 95.19 98 LEU A N 1
ATOM 781 C CA . LEU A 1 98 ? 3.056 7.539 -8.311 1.00 95.19 98 LEU A CA 1
ATOM 782 C C . LEU A 1 98 ? 4.146 6.464 -8.397 1.00 95.19 98 LEU A C 1
ATOM 784 O O . LEU A 1 98 ? 5.300 6.783 -8.675 1.00 95.19 98 LEU A O 1
ATOM 788 N N . CYS A 1 99 ? 3.787 5.200 -8.173 1.00 96.38 99 CYS A N 1
ATOM 789 C CA . CYS A 1 99 ? 4.722 4.079 -8.202 1.00 96.38 99 CYS A CA 1
ATOM 790 C C . CYS A 1 99 ? 4.767 3.331 -9.540 1.00 96.38 99 CYS A C 1
ATOM 792 O O . CYS A 1 99 ? 5.436 2.297 -9.642 1.00 96.38 99 CYS A O 1
ATOM 794 N N . GLU A 1 100 ? 4.105 3.847 -10.571 1.00 94.88 100 GLU A N 1
ATOM 795 C CA . GLU A 1 100 ? 4.240 3.342 -11.931 1.00 94.88 100 GLU A CA 1
ATOM 796 C C . GLU A 1 100 ? 5.670 3.562 -12.451 1.00 94.88 100 GLU A C 1
ATOM 798 O O . GLU A 1 100 ? 6.294 4.600 -12.204 1.00 94.88 100 GLU A O 1
ATOM 803 N N . LEU A 1 101 ? 6.225 2.535 -13.097 1.00 90.44 101 LEU A N 1
ATOM 804 C CA . LEU A 1 101 ? 7.502 2.644 -13.799 1.00 90.44 101 LEU A CA 1
ATOM 805 C C . LEU A 1 101 ? 7.244 3.189 -15.205 1.00 90.44 101 LEU A C 1
ATOM 807 O O . LEU A 1 101 ? 6.190 2.891 -15.769 1.00 90.44 101 LEU A O 1
ATOM 811 N N . PRO A 1 102 ? 8.181 3.964 -15.777 1.00 85.38 102 PRO A N 1
ATOM 812 C CA . PRO A 1 102 ? 8.096 4.299 -17.189 1.00 85.38 102 PRO A CA 1
ATOM 813 C C . PRO A 1 102 ? 8.066 3.008 -18.025 1.00 85.38 102 PRO A C 1
ATOM 815 O O . PRO A 1 102 ? 8.649 2.000 -17.603 1.00 85.38 102 PRO A O 1
ATOM 818 N N . PRO A 1 103 ? 7.390 3.017 -19.187 1.00 82.12 103 PRO A N 1
ATOM 819 C CA . PRO A 1 103 ? 7.470 1.902 -20.117 1.00 82.12 103 PRO A CA 1
ATOM 820 C C . PRO A 1 103 ? 8.942 1.631 -20.464 1.00 82.12 103 PRO A C 1
ATOM 822 O O . PRO A 1 103 ? 9.742 2.572 -20.489 1.00 82.12 103 PRO A O 1
ATOM 825 N N . PRO A 1 104 ? 9.323 0.362 -20.692 1.00 77.31 104 PRO A N 1
ATOM 826 C CA . PRO A 1 104 ? 10.672 0.043 -21.126 1.00 77.31 104 PRO A CA 1
ATOM 827 C C . PRO A 1 104 ? 10.960 0.799 -22.421 1.00 77.31 104 PRO A C 1
ATOM 829 O O . PRO A 1 104 ? 10.163 0.756 -23.365 1.00 77.31 104 PRO A O 1
ATOM 832 N N . ASP A 1 105 ? 12.085 1.510 -22.429 1.00 74.12 105 ASP A N 1
ATOM 833 C CA . ASP A 1 105 ? 12.540 2.251 -23.594 1.00 74.12 105 ASP A CA 1
ATOM 834 C C . ASP A 1 105 ? 12.671 1.259 -24.751 1.00 74.12 105 ASP A C 1
ATOM 836 O O . ASP A 1 105 ? 13.394 0.260 -24.650 1.00 74.12 105 ASP A O 1
ATOM 840 N N . HIS A 1 106 ? 11.892 1.468 -25.812 1.00 62.00 106 HIS A N 1
ATOM 841 C CA . HIS A 1 106 ? 12.053 0.693 -27.030 1.00 62.00 106 HIS A CA 1
ATOM 842 C C . HIS A 1 106 ? 13.342 1.201 -27.657 1.00 62.00 106 HIS A C 1
ATOM 844 O O . HIS A 1 106 ? 13.330 2.162 -28.417 1.00 62.00 106 HIS A O 1
ATOM 850 N N . GLN A 1 107 ? 14.459 0.578 -27.289 1.00 54.94 107 GLN A N 1
ATOM 851 C CA . GLN A 1 107 ? 15.725 0.734 -27.988 1.00 54.94 107 GLN A CA 1
AT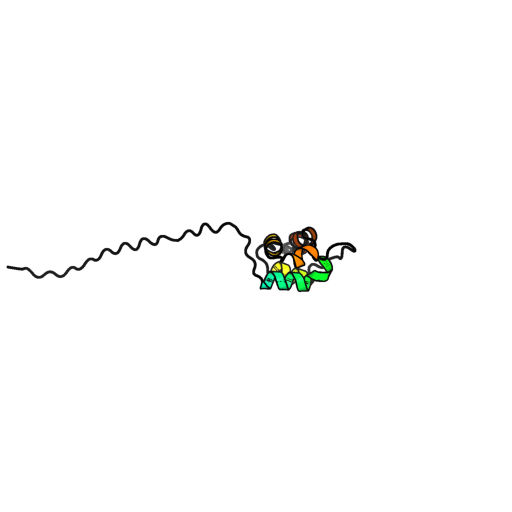OM 852 C C . GLN A 1 107 ? 15.491 0.270 -29.432 1.00 54.94 107 GLN A C 1
ATOM 854 O O . GLN A 1 107 ? 15.591 -0.920 -29.739 1.00 54.94 107 GLN A O 1
ATOM 859 N N . VAL A 1 108 ? 15.093 1.204 -30.299 1.00 53.53 108 VAL A N 1
ATOM 860 C CA . VAL A 1 108 ? 15.141 1.044 -31.750 1.00 53.53 108 VAL A CA 1
ATOM 861 C C . VAL A 1 108 ? 16.625 0.934 -32.076 1.00 53.53 108 VAL A C 1
ATOM 863 O O . VAL A 1 108 ? 17.350 1.926 -32.053 1.00 53.53 108 VAL A O 1
ATOM 866 N N . LYS A 1 109 ? 17.075 -0.309 -32.231 1.00 42.59 109 LYS A N 1
ATOM 867 C CA . LYS A 1 109 ? 18.413 -0.652 -32.696 1.00 42.59 109 LYS A CA 1
ATOM 868 C C . LYS A 1 109 ? 18.565 -0.299 -34.170 1.00 42.59 109 LYS A C 1
ATOM 870 O O . LYS A 1 109 ? 17.594 -0.542 -34.920 1.00 42.59 109 LYS A O 1
#

InterPro domains:
  IPR016140 Bifunctional inhibitor/plant lipid transfer protein/seed storage helical domain [PF14368] (9-104)
  IPR036312 Bifunctional inhibitor/plant lipid transfer protein/seed storage helical domain superfamily [SSF47699] (33-105)

Foldseek 3Di:
DDDDDDDDDPPPPPPPPPPPPPPPPQQDDDPVLLVQLCVQCVVQFFPDDDHDADDLPGSNLVSLVVGVLSQLVNSVVPDDPVRPNGGDSVRSRCSSVRNDDPDPPPPPD

Solvent-accessible surface area (backbone atoms only — not comparable to full-atom values): 6931 Å² total; per-residue (Å²): 134,86,80,92,75,94,76,89,77,83,85,76,80,76,75,77,73,67,77,75,67,78,66,70,87,66,64,76,67,51,73,65,58,39,52,50,35,56,62,54,31,40,84,52,25,41,56,75,80,77,85,54,86,76,56,56,86,33,70,30,25,55,45,43,66,71,34,65,91,30,52,34,64,31,43,60,70,69,49,50,75,73,46,56,75,50,32,29,66,66,50,45,46,48,46,42,66,57,37,53,73,79,78,80,79,79,78,82,122

pLDDT: mean 82.49, std 19.25, range [36.97, 98.25]

Sequence (109 aa):
MLPSGKVVILLVVCVMTSPHQVISKRPICTRRQKNTILNKCDYFIQQGYPIRLVSRNSPCCAAVRTVPDRNMECVIFLLTRKQQTKYSVEKIRALHRLCELPPPDHQVK

Radius of gyration: 25.63 Å; Cα contacts (8 Å, |Δi|>4): 90; chains: 1; bounding box: 49×90×46 Å

Mean predicted aligned error: 12.67 Å

Secondary structure (DSSP, 8-state):
------------------------------HHHHHHHHHHTHHHHBSSS--PPPPTTSHHHHHHHTSGGG-HHHHHHT--HHHHHHB-HHHHHHHHHHTPPPPPP----

Nearest PDB structures (foldseek):
  6t34-assembly1_A  TM=3.378E-01  e=6.629E+00  Turnip mosaic virus